Protein AF-A0A959USC3-F1 (afdb_monomer)

Secondary structure (DSSP, 8-state):
-EEEEEEEPPEEEEEGGGTEEEEE--EEEEEEE--HHHHHHHHTSPPTT---

Mean predicted aligned error: 7.43 Å

Structure (mmCIF, N/CA/C/O backbone):
data_AF-A0A959USC3-F1
#
_entry.id   AF-A0A959USC3-F1
#
loop_
_atom_site.group_PDB
_atom_site.id
_atom_site.type_symbol
_atom_site.label_atom_id
_atom_site.label_alt_id
_atom_site.label_comp_id
_atom_site.label_asym_id
_atom_site.label_entity_id
_atom_site.label_seq_id
_atom_site.pdbx_PDB_ins_code
_atom_site.Cartn_x
_atom_site.Cartn_y
_atom_site.Cartn_z
_atom_site.occupancy
_atom_site.B_iso_or_equiv
_atom_site.auth_seq_id
_atom_site.auth_comp_id
_atom_site.auth_asym_id
_atom_site.auth_atom_id
_atom_site.pdbx_PDB_model_num
ATOM 1 N N . GLY A 1 1 ? 5.214 -0.096 -16.346 1.00 87.38 1 GLY A N 1
ATOM 2 C CA . GLY A 1 1 ? 4.921 -0.487 -14.953 1.00 87.38 1 GLY A CA 1
ATOM 3 C C . GLY A 1 1 ? 3.724 -1.409 -14.949 1.00 87.38 1 GLY A C 1
ATOM 4 O O . GLY A 1 1 ? 3.087 -1.539 -15.986 1.00 87.38 1 GLY A O 1
ATOM 5 N N . SER A 1 2 ? 3.422 -2.039 -13.822 1.00 94.88 2 SER A N 1
ATOM 6 C CA . SER A 1 2 ? 2.288 -2.957 -13.673 1.00 94.88 2 SER A CA 1
ATOM 7 C C . SER A 1 2 ? 1.534 -2.688 -12.375 1.00 94.88 2 SER A C 1
ATOM 9 O O . SER A 1 2 ? 2.065 -2.062 -11.459 1.00 94.88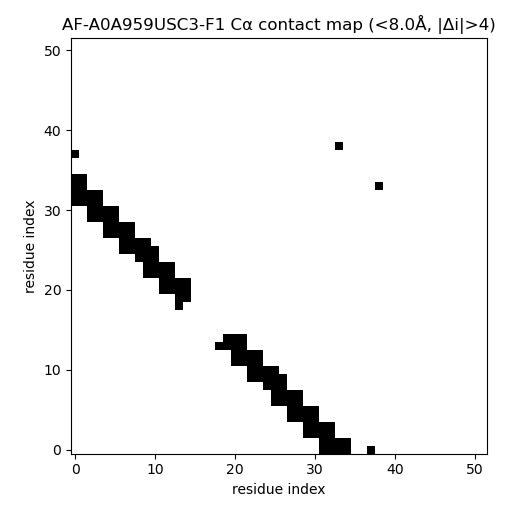 2 SER A O 1
ATOM 11 N N . PHE A 1 3 ? 0.292 -3.155 -12.288 1.00 95.94 3 PHE A N 1
ATOM 12 C CA . PHE A 1 3 ? -0.446 -3.201 -11.031 1.00 95.94 3 PHE A CA 1
ATOM 13 C C . PHE A 1 3 ? -0.337 -4.605 -10.443 1.00 95.94 3 PHE A C 1
ATOM 15 O O . PHE A 1 3 ? -0.551 -5.591 -11.142 1.00 95.94 3 PHE A O 1
ATOM 22 N N . VAL A 1 4 ? 0.015 -4.687 -9.164 1.00 96.25 4 VAL A N 1
ATOM 23 C CA . VAL A 1 4 ? 0.103 -5.938 -8.406 1.00 96.25 4 VAL A CA 1
ATOM 24 C C . VAL A 1 4 ? -0.890 -5.906 -7.253 1.00 96.25 4 VAL A C 1
ATOM 26 O O . VAL A 1 4 ? -1.085 -4.866 -6.626 1.00 96.25 4 VAL A O 1
ATOM 29 N N . VAL A 1 5 ? -1.520 -7.039 -6.956 1.00 97.12 5 VAL A N 1
ATOM 30 C CA . VAL A 1 5 ? -2.403 -7.160 -5.791 1.00 97.12 5 VAL A CA 1
ATOM 31 C C . VAL A 1 5 ? -1.541 -7.296 -4.536 1.00 97.12 5 VAL A C 1
ATOM 33 O O . VAL A 1 5 ? -0.680 -8.172 -4.460 1.00 97.12 5 VAL A O 1
ATOM 36 N N . LYS A 1 6 ? -1.749 -6.421 -3.549 1.00 95.75 6 LYS A N 1
ATOM 37 C CA . LYS A 1 6 ? -1.061 -6.457 -2.256 1.00 95.75 6 LYS A CA 1
ATOM 38 C C . LYS A 1 6 ? -2.068 -6.69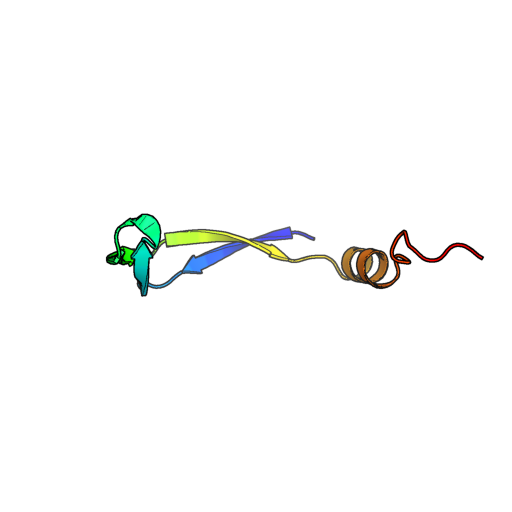0 -1.135 1.00 95.75 6 LYS A C 1
ATOM 40 O O . LYS A 1 6 ? -2.903 -5.831 -0.856 1.00 95.75 6 LYS A O 1
ATOM 45 N N . ARG A 1 7 ? -1.917 -7.814 -0.436 1.00 96.25 7 ARG A N 1
ATOM 46 C CA . ARG A 1 7 ? -2.685 -8.147 0.768 1.00 96.25 7 ARG A CA 1
ATOM 47 C C . ARG A 1 7 ? -2.279 -7.228 1.920 1.00 96.25 7 ARG A C 1
ATOM 49 O O . ARG A 1 7 ? -1.094 -7.095 2.239 1.00 96.25 7 ARG A O 1
ATOM 56 N N . ARG A 1 8 ? -3.249 -6.580 2.560 1.00 96.06 8 ARG A N 1
ATOM 57 C CA . ARG A 1 8 ? -3.066 -5.833 3.810 1.00 96.06 8 ARG A CA 1
ATOM 58 C C . ARG A 1 8 ? -3.572 -6.673 4.972 1.00 96.06 8 ARG A C 1
ATOM 60 O O . ARG A 1 8 ? -4.670 -7.217 4.910 1.00 96.06 8 ARG A O 1
ATOM 67 N N . ALA A 1 9 ? -2.767 -6.763 6.026 1.00 96.06 9 ALA A N 1
ATOM 68 C CA . ALA A 1 9 ? -3.191 -7.355 7.286 1.00 96.06 9 ALA A CA 1
ATOM 69 C C . ALA A 1 9 ? -4.202 -6.444 7.996 1.00 96.06 9 ALA A C 1
ATOM 71 O O . ALA A 1 9 ? -4.258 -5.236 7.739 1.00 96.06 9 ALA A O 1
ATOM 72 N N . GLN A 1 10 ? -4.976 -7.036 8.901 1.00 96.62 10 GLN A N 1
ATOM 73 C CA . GLN A 1 10 ? -5.851 -6.287 9.791 1.00 96.62 10 GLN A CA 1
ATOM 74 C C . GLN A 1 10 ? -5.028 -5.299 10.618 1.00 96.62 10 GLN A C 1
ATOM 76 O O . GLN A 1 10 ?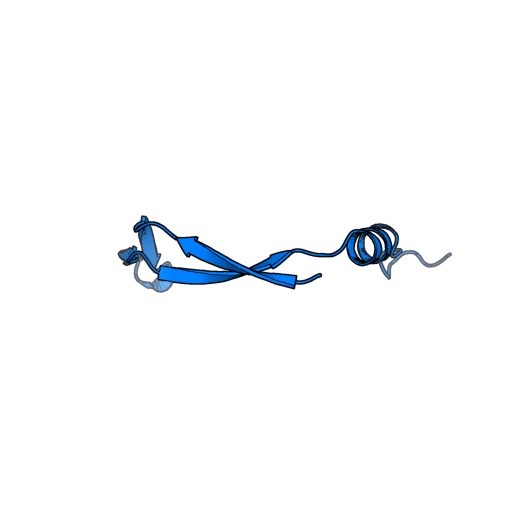 -3.944 -5.630 11.101 1.00 96.62 10 GLN A O 1
ATOM 81 N N . LYS A 1 11 ? -5.544 -4.083 10.782 1.00 96.00 11 LYS A N 1
ATOM 82 C CA . LYS A 1 11 ? -4.888 -3.051 11.584 1.00 96.00 11 LYS A CA 1
ATOM 83 C C . LYS A 1 11 ? -5.896 -2.160 12.285 1.00 96.00 11 LYS A C 1
ATOM 85 O O . LYS A 1 11 ? -7.013 -1.977 11.811 1.00 96.00 11 LYS A O 1
ATOM 90 N N . THR A 1 12 ? -5.461 -1.546 13.371 1.00 95.56 12 THR A N 1
ATOM 91 C CA . THR A 1 12 ? -6.224 -0.518 14.076 1.00 95.56 12 THR A CA 1
ATOM 92 C C . THR A 1 12 ? -5.957 0.844 13.436 1.00 95.56 12 THR A C 1
ATOM 94 O O . THR A 1 12 ? -4.807 1.207 13.188 1.00 95.56 12 THR A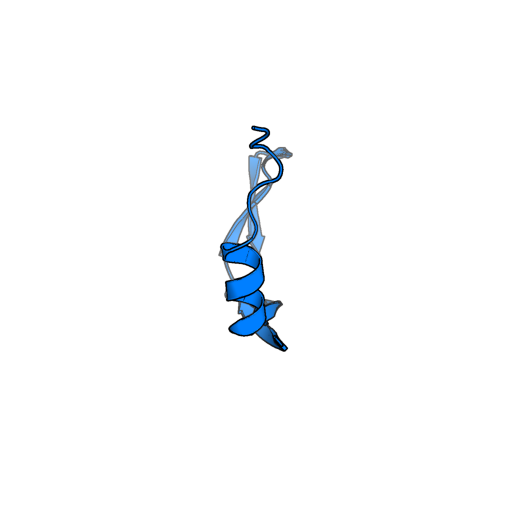 O 1
ATOM 97 N N . GLY A 1 13 ? -7.014 1.586 13.123 1.00 94.38 13 GLY A N 1
ATOM 98 C CA . GLY A 1 13 ? -6.967 2.941 12.580 1.00 94.38 13 GLY A CA 1
ATOM 99 C C . GLY A 1 13 ? -7.795 3.914 13.418 1.00 94.38 13 GLY A C 1
ATOM 100 O O . GLY A 1 13 ? -8.434 3.523 14.392 1.00 94.38 13 GLY A O 1
ATOM 101 N N . ARG A 1 14 ? -7.804 5.191 13.026 1.00 96.31 14 ARG A N 1
ATOM 102 C CA . ARG A 1 14 ? -8.584 6.245 13.687 1.00 96.31 14 ARG A CA 1
ATOM 103 C C . ARG A 1 14 ? -9.308 7.095 12.655 1.00 96.31 14 ARG A C 1
ATOM 105 O O . ARG A 1 14 ? -8.691 7.559 11.698 1.00 96.31 14 ARG A O 1
ATOM 112 N N . ILE A 1 15 ? -10.592 7.348 12.890 1.00 95.62 15 ILE A N 1
ATOM 113 C CA . ILE A 1 15 ? -11.343 8.371 12.161 1.00 95.62 15 ILE A CA 1
ATOM 114 C C . ILE A 1 15 ? -11.049 9.711 12.841 1.00 95.62 15 ILE A C 1
ATOM 116 O O . ILE A 1 15 ? -11.530 9.974 13.943 1.00 95.62 15 ILE A O 1
ATOM 120 N N . LEU A 1 16 ? -10.226 10.544 12.196 1.00 92.75 16 LEU A N 1
ATOM 121 C CA . LEU A 1 16 ? -9.746 11.823 12.745 1.00 92.75 16 LEU A CA 1
ATOM 1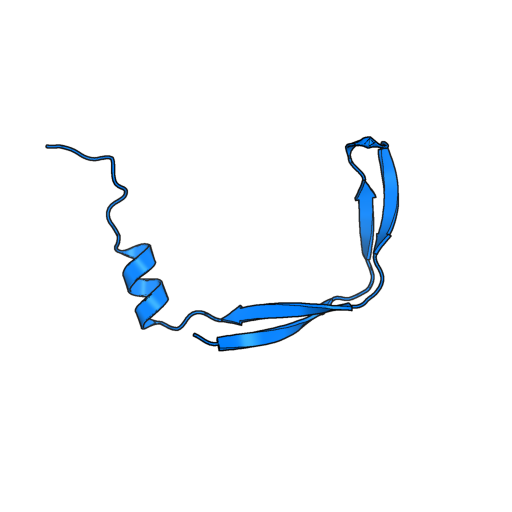22 C C . LEU A 1 16 ? -10.895 12.756 13.152 1.00 92.75 16 LEU A C 1
ATOM 124 O O . LEU A 1 16 ? -10.843 13.336 14.229 1.00 92.75 16 LEU A O 1
ATOM 128 N N . ALA A 1 17 ? -11.954 12.832 12.344 1.00 94.38 17 ALA A N 1
ATOM 129 C CA . ALA A 1 17 ? -13.100 13.704 12.606 1.00 94.38 17 ALA A CA 1
ATOM 130 C C . ALA A 1 17 ? -13.926 13.296 13.840 1.00 94.38 17 ALA A C 1
ATOM 132 O O . ALA A 1 17 ? -14.524 14.143 14.490 1.00 94.38 17 ALA A O 1
ATOM 133 N N . GLN A 1 18 ? -13.966 12.002 14.165 1.00 93.69 18 GLN A N 1
ATOM 134 C CA . GLN A 1 18 ? -14.812 11.451 15.232 1.00 93.69 18 GLN A CA 1
ATOM 135 C C . GLN A 1 18 ? -14.004 11.038 16.465 1.00 93.69 18 GLN A C 1
ATOM 137 O O . GLN A 1 18 ? -14.561 10.474 17.401 1.00 93.69 18 GLN A O 1
ATOM 142 N N . ASN A 1 19 ? -12.680 11.245 16.447 1.00 91.75 19 ASN A N 1
ATOM 143 C CA . ASN A 1 19 ? -11.745 10.804 17.488 1.00 91.75 19 ASN A CA 1
ATOM 144 C C . ASN A 1 19 ? -11.914 9.336 17.916 1.00 91.75 19 ASN A C 1
ATOM 146 O O . ASN A 1 19 ? -11.520 8.956 19.013 1.00 91.75 19 ASN A O 1
ATOM 150 N N . THR A 1 20 ? -12.472 8.508 17.033 1.00 94.31 20 THR A N 1
ATOM 151 C CA . THR A 1 20 ? -12.849 7.129 17.335 1.00 94.31 20 THR A CA 1
ATOM 152 C C . THR A 1 20 ? -11.876 6.172 16.665 1.00 94.31 20 THR A C 1
ATOM 154 O O . THR A 1 20 ? -11.442 6.383 15.525 1.00 94.31 20 THR A O 1
ATOM 157 N N . THR A 1 21 ? -11.532 5.112 17.386 1.00 94.69 21 THR A N 1
ATOM 158 C CA . THR A 1 21 ? -10.671 4.032 16.910 1.00 94.69 21 THR A CA 1
ATOM 159 C C . THR A 1 21 ? -11.510 2.966 16.210 1.00 94.69 21 THR A C 1
ATOM 161 O O . THR A 1 21 ? -12.550 2.562 16.721 1.00 94.69 21 THR A O 1
ATOM 164 N N . ILE A 1 22 ? -11.053 2.492 15.050 1.00 94.94 22 ILE A N 1
ATOM 165 C CA . ILE A 1 22 ? -11.724 1.447 14.266 1.00 94.94 22 ILE A CA 1
ATOM 166 C C . ILE A 1 22 ? -10.748 0.331 13.899 1.00 94.94 22 ILE A C 1
ATOM 168 O O . ILE A 1 22 ? -9.555 0.569 13.708 1.00 94.94 22 ILE A O 1
ATOM 172 N N . ILE A 1 23 ? -11.258 -0.889 13.753 1.00 95.94 23 ILE A N 1
ATOM 173 C CA . ILE A 1 23 ? -10.490 -2.003 13.195 1.00 95.94 23 ILE A CA 1
ATOM 174 C C . ILE A 1 23 ? -10.730 -2.047 11.689 1.00 95.94 23 ILE A C 1
ATOM 176 O O . ILE A 1 23 ? -11.859 -2.180 11.229 1.00 95.94 23 ILE A O 1
ATOM 180 N N . ILE A 1 24 ? -9.654 -1.931 10.918 1.00 93.81 24 ILE A N 1
ATOM 181 C CA . ILE A 1 24 ? -9.666 -2.058 9.463 1.00 93.81 24 ILE A CA 1
ATOM 182 C C . ILE A 1 24 ? -9.339 -3.521 9.139 1.00 93.81 24 ILE A C 1
ATOM 184 O O . ILE A 1 24 ? -8.219 -3.957 9.437 1.00 93.81 24 ILE A O 1
ATOM 188 N N . PRO A 1 25 ? -10.275 -4.288 8.552 1.00 96.25 25 PRO A N 1
ATOM 189 C CA . PRO A 1 25 ? -10.079 -5.708 8.290 1.00 96.25 25 PRO A CA 1
ATOM 190 C C . PRO A 1 25 ? -9.031 -5.947 7.200 1.00 96.25 25 PRO A C 1
ATOM 192 O O . PRO A 1 25 ? -8.688 -5.058 6.412 1.00 96.25 25 PRO A O 1
ATOM 195 N N . ALA A 1 26 ? -8.522 -7.177 7.149 1.00 97.12 26 ALA A N 1
ATOM 196 C CA . ALA A 1 26 ? -7.567 -7.587 6.132 1.00 97.12 26 ALA A CA 1
ATOM 197 C C . ALA A 1 26 ? -8.226 -7.597 4.743 1.00 97.12 26 ALA A C 1
ATOM 199 O O . ALA A 1 26 ? -9.216 -8.293 4.531 1.00 97.12 26 ALA A O 1
ATOM 200 N N . HIS A 1 27 ? -7.647 -6.885 3.781 1.00 97.06 27 HIS A N 1
ATOM 201 C CA . HIS A 1 27 ? -8.199 -6.736 2.431 1.00 97.06 27 HIS A CA 1
ATOM 202 C C . HIS A 1 27 ? -7.087 -6.624 1.387 1.00 97.06 27 HIS A C 1
ATOM 204 O O . HIS A 1 27 ? -5.920 -6.408 1.725 1.00 97.06 27 HIS A O 1
ATOM 210 N N . ASP A 1 28 ? -7.455 -6.778 0.121 1.00 97.12 28 ASP A N 1
ATOM 211 C CA . ASP A 1 28 ? -6.545 -6.659 -1.012 1.00 97.12 28 ASP A CA 1
ATOM 212 C C . ASP A 1 28 ? -6.622 -5.265 -1.624 1.00 97.12 28 ASP A C 1
ATOM 214 O O . ASP A 1 28 ? -7.704 -4.705 -1.796 1.00 97.12 28 ASP A O 1
ATOM 218 N N . VAL A 1 29 ? -5.460 -4.692 -1.946 1.00 95.94 29 VAL A N 1
ATOM 219 C CA . VAL A 1 29 ? -5.369 -3.401 -2.634 1.00 95.94 29 VAL A CA 1
ATOM 220 C C . VAL A 1 29 ? -4.468 -3.505 -3.860 1.00 95.94 29 VAL A C 1
ATOM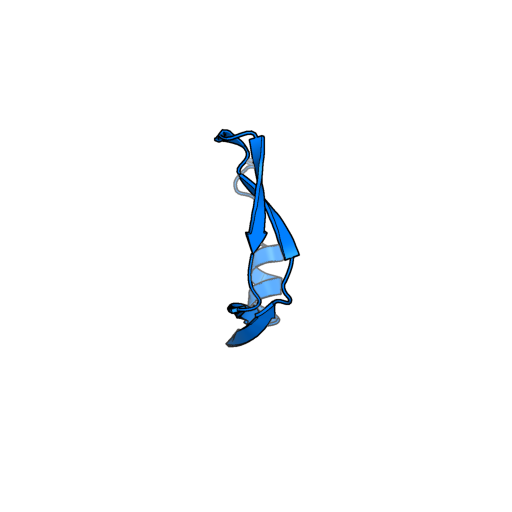 222 O O . VAL A 1 29 ? -3.411 -4.141 -3.784 1.00 95.94 29 VAL A O 1
ATOM 225 N N . PRO A 1 30 ? -4.823 -2.864 -4.985 1.00 96.81 30 PRO A N 1
ATOM 226 C CA . PRO A 1 30 ? -3.911 -2.742 -6.110 1.00 96.81 30 PRO A CA 1
ATOM 227 C C . PRO A 1 30 ? -2.760 -1.794 -5.745 1.00 96.81 30 PRO A C 1
ATOM 229 O O . PRO A 1 30 ? -2.963 -0.727 -5.167 1.00 96.81 30 PRO A O 1
ATOM 232 N N . ALA A 1 31 ? -1.535 -2.176 -6.089 1.00 96.75 31 ALA A N 1
ATOM 233 C CA . ALA A 1 31 ? -0.335 -1.371 -5.911 1.00 96.75 31 ALA A CA 1
ATOM 234 C C . ALA A 1 31 ? 0.386 -1.214 -7.251 1.00 96.75 31 ALA A C 1
ATOM 236 O O . ALA A 1 31 ? 0.628 -2.192 -7.956 1.00 96.75 31 ALA A O 1
ATOM 237 N N . PHE A 1 32 ? 0.744 0.018 -7.601 1.00 96.12 32 PHE A N 1
ATOM 238 C CA . PHE A 1 32 ? 1.489 0.293 -8.823 1.00 96.12 32 PHE A CA 1
ATOM 239 C C . PHE A 1 32 ? 2.984 0.017 -8.621 1.00 96.12 32 PHE A C 1
ATOM 241 O O . PHE A 1 32 ? 3.620 0.605 -7.746 1.00 96.12 32 PHE A O 1
ATOM 248 N N . LYS A 1 33 ? 3.550 -0.859 -9.452 1.00 95.19 33 LYS A N 1
ATOM 249 C CA . LYS A 1 33 ? 4.988 -1.081 -9.602 1.00 95.19 33 LYS A CA 1
ATOM 250 C C . LYS A 1 33 ? 5.463 -0.312 -10.845 1.00 95.19 33 LYS A C 1
ATOM 252 O O . LYS A 1 33 ? 5.209 -0.764 -11.970 1.00 95.19 33 LYS A O 1
ATOM 257 N N . PRO A 1 34 ? 6.112 0.856 -10.689 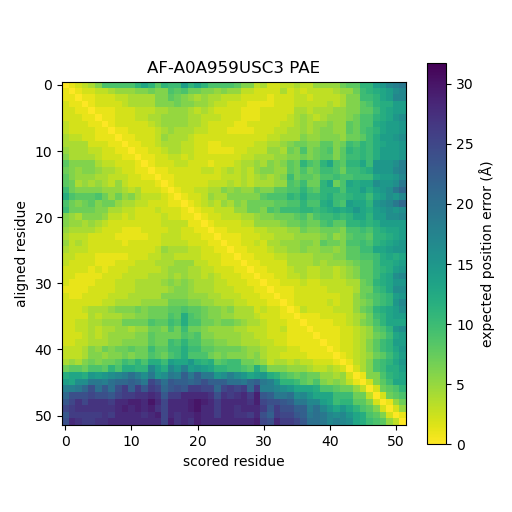1.00 94.88 34 PRO A N 1
ATOM 258 C CA . PRO A 1 34 ? 6.588 1.624 -11.834 1.00 94.88 34 PRO A CA 1
ATOM 259 C C . PRO A 1 34 ? 7.686 0.857 -12.588 1.00 94.88 34 PRO A C 1
ATOM 261 O O . PRO A 1 34 ? 8.378 0.026 -12.009 1.00 94.88 34 PRO A O 1
ATOM 264 N N . ALA A 1 35 ? 7.812 1.112 -13.893 1.00 95.62 35 ALA A N 1
ATOM 265 C CA . ALA A 1 35 ? 8.957 0.625 -14.671 1.00 95.62 35 ALA A CA 1
ATOM 266 C C . ALA A 1 35 ? 10.133 1.594 -14.519 1.00 95.62 35 ALA A C 1
ATOM 268 O O . ALA A 1 35 ? 9.898 2.786 -14.323 1.00 95.62 35 ALA A O 1
ATOM 269 N N . ASP A 1 36 ? 11.3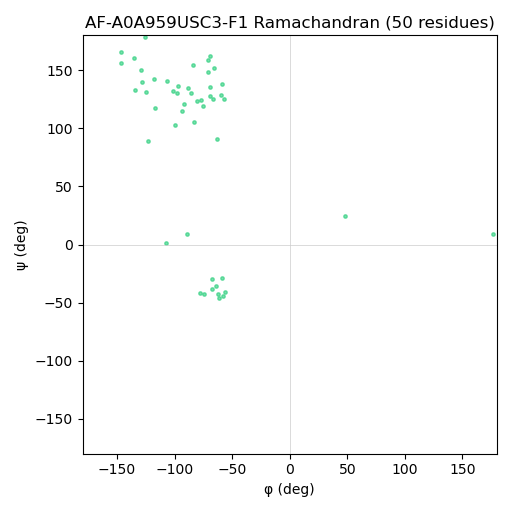61 1.113 -14.683 1.00 92.62 36 ASP A N 1
ATOM 270 C CA . ASP A 1 36 ? 12.568 1.926 -14.476 1.00 92.62 36 ASP A CA 1
ATOM 271 C C . ASP A 1 36 ? 12.578 3.169 -15.380 1.00 92.62 36 ASP A C 1
ATOM 273 O O . ASP A 1 36 ? 12.696 4.292 -14.895 1.00 92.62 36 ASP A O 1
ATOM 277 N N . THR A 1 37 ? 12.228 3.005 -16.661 1.00 92.75 37 THR A N 1
ATOM 278 C CA . THR A 1 37 ? 12.094 4.117 -17.623 1.00 92.75 37 THR A CA 1
ATOM 279 C C . THR A 1 37 ? 11.071 5.180 -17.213 1.00 92.75 37 THR A C 1
ATOM 281 O O . THR A 1 37 ? 11.190 6.344 -17.596 1.00 92.75 37 THR A O 1
ATOM 284 N N . PHE A 1 38 ? 10.041 4.804 -16.450 1.00 90.81 38 PHE A N 1
ATOM 285 C CA . PHE A 1 38 ? 9.058 5.745 -15.917 1.00 90.81 38 PHE A CA 1
ATOM 286 C C . PHE A 1 38 ? 9.616 6.490 -14.702 1.00 90.81 38 PHE A C 1
ATOM 288 O O . PHE A 1 38 ? 9.42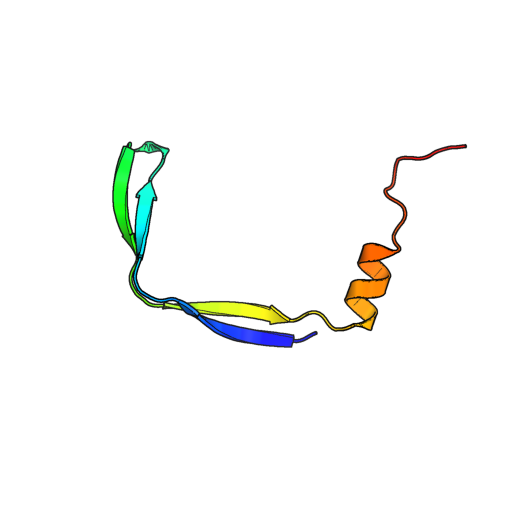6 7.699 -14.587 1.00 90.81 38 PHE A O 1
ATOM 295 N N . VAL A 1 39 ? 10.326 5.785 -13.820 1.00 92.69 39 VAL A N 1
ATOM 296 C CA . VAL A 1 39 ? 10.967 6.375 -12.640 1.00 92.69 39 VAL A CA 1
ATOM 297 C C . VAL A 1 39 ? 12.000 7.422 -13.057 1.00 92.69 39 VAL A C 1
ATOM 299 O O . VAL A 1 39 ? 11.973 8.531 -12.524 1.00 92.69 39 VAL A O 1
ATOM 302 N N . ASP A 1 40 ? 12.842 7.113 -14.042 1.00 91.94 40 ASP A N 1
ATOM 303 C CA . ASP A 1 40 ? 13.890 8.019 -14.526 1.00 91.94 40 ASP A CA 1
ATOM 304 C C . ASP A 1 40 ? 13.302 9.307 -15.110 1.00 91.94 40 ASP A C 1
ATOM 306 O O . ASP A 1 40 ? 13.746 10.408 -14.787 1.00 91.94 40 ASP A O 1
ATOM 310 N N . LYS A 1 41 ? 12.227 9.193 -15.898 1.00 89.56 41 LYS A N 1
ATOM 311 C CA . LYS A 1 41 ? 11.514 10.355 -16.452 1.00 89.56 41 LYS A CA 1
ATOM 312 C C . LYS A 1 41 ? 10.866 11.234 -15.382 1.00 89.56 41 LYS A C 1
ATOM 314 O O . LYS A 1 41 ? 10.795 12.445 -15.561 1.00 89.56 41 LYS A O 1
ATOM 319 N N . VAL A 1 42 ? 10.353 10.651 -14.296 1.00 89.12 42 VAL A N 1
ATOM 320 C CA . VAL A 1 42 ? 9.740 11.422 -13.199 1.00 89.12 42 VAL A CA 1
ATOM 321 C C . VAL A 1 42 ? 10.808 12.118 -12.360 1.00 89.12 42 VAL A C 1
ATOM 323 O O . VAL A 1 42 ? 10.636 13.287 -12.027 1.00 89.12 42 VAL A O 1
ATOM 326 N N . LYS A 1 43 ? 11.911 11.429 -12.050 1.00 87.19 43 LYS A N 1
ATOM 327 C CA . LYS A 1 43 ? 13.018 11.981 -11.257 1.00 87.19 43 LYS A CA 1
ATOM 328 C C . LYS A 1 43 ? 13.767 13.096 -11.983 1.00 87.19 43 LYS A C 1
ATOM 330 O O . LYS A 1 43 ? 14.127 14.082 -11.356 1.00 87.19 43 LYS A O 1
ATOM 335 N N . ASN A 1 44 ? 13.959 12.955 -13.293 1.00 84.12 44 ASN A N 1
ATOM 336 C CA . ASN A 1 44 ? 14.712 13.914 -14.103 1.00 84.12 44 ASN A CA 1
ATOM 337 C C . ASN A 1 44 ? 13.839 15.042 -14.668 1.00 84.12 44 ASN A C 1
ATOM 339 O O . ASN A 1 44 ? 14.299 15.810 -15.513 1.00 84.12 44 ASN A O 1
ATOM 343 N N . ARG A 1 45 ? 12.573 15.153 -14.243 1.00 77.25 45 ARG A N 1
ATOM 344 C CA . ARG A 1 45 ? 11.735 16.282 -14.639 1.00 77.25 45 ARG A CA 1
ATOM 345 C C . ARG A 1 45 ? 12.181 17.514 -13.837 1.00 77.25 45 ARG A C 1
ATOM 347 O O . ARG A 1 45 ? 12.057 17.481 -12.612 1.00 77.25 45 ARG A O 1
ATOM 354 N N . PRO A 1 46 ? 12.649 18.605 -14.471 1.00 65.31 46 PRO A N 1
ATOM 355 C CA . PRO A 1 46 ? 12.851 19.853 -13.749 1.00 65.31 46 PRO A CA 1
ATOM 356 C C . PRO A 1 46 ? 11.501 20.289 -13.172 1.00 65.31 46 PRO A C 1
ATOM 358 O O . PRO A 1 46 ? 10.485 20.294 -13.876 1.00 65.31 46 PRO A O 1
ATOM 361 N N . ALA A 1 47 ? 11.467 20.590 -11.873 1.00 62.78 47 ALA A N 1
ATOM 362 C CA . ALA A 1 47 ? 10.288 21.179 -11.258 1.00 62.78 47 ALA A CA 1
ATOM 363 C C . ALA A 1 47 ? 9.973 22.470 -12.022 1.00 62.78 47 ALA A C 1
ATOM 365 O O . ALA A 1 47 ? 10.852 23.312 -12.203 1.00 62.78 47 ALA A O 1
ATOM 366 N N . ALA A 1 48 ? 8.745 22.603 -12.523 1.00 62.56 48 ALA A N 1
ATOM 367 C CA . ALA A 1 48 ? 8.287 23.829 -13.157 1.00 62.56 48 ALA A CA 1
ATOM 368 C C . ALA A 1 48 ? 8.308 24.950 -12.102 1.00 62.56 48 ALA A C 1
ATOM 370 O O . ALA A 1 48 ? 7.363 25.096 -11.333 1.00 62.56 48 ALA A O 1
ATOM 371 N N . GLY A 1 49 ? 9.435 25.658 -12.004 1.00 58.41 49 GLY A N 1
ATOM 372 C CA . GLY A 1 49 ? 9.685 26.661 -10.967 1.00 58.41 49 GLY A CA 1
ATOM 373 C C . GLY A 1 49 ? 11.075 27.310 -10.967 1.00 58.41 49 GLY A C 1
ATOM 374 O O . GLY A 1 49 ? 11.375 28.042 -10.034 1.00 58.41 49 GLY A O 1
ATOM 375 N N . GLY A 1 50 ? 11.919 27.085 -11.978 1.00 51.84 50 GLY A N 1
ATOM 376 C CA . GLY A 1 50 ? 13.174 27.823 -12.161 1.00 51.84 50 GLY A CA 1
ATOM 377 C C . GLY A 1 50 ? 13.197 28.486 -13.532 1.00 51.84 50 GLY A C 1
ATOM 378 O O . GLY A 1 50 ? 13.616 27.859 -14.502 1.00 51.84 50 GLY A O 1
ATOM 379 N N . GLN A 1 51 ? 12.679 29.712 -13.616 1.00 50.50 51 GLN A N 1
ATOM 380 C CA . GLN A 1 51 ? 12.980 30.622 -14.723 1.00 50.50 51 GLN A CA 1
ATOM 381 C C . GLN A 1 51 ? 14.435 31.100 -14.584 1.00 50.50 51 GLN A C 1
ATOM 383 O O . GLN A 1 51 ? 14.952 31.166 -13.467 1.00 50.50 51 GLN A O 1
ATOM 388 N N . GLN A 1 52 ? 15.070 31.366 -15.728 1.00 49.38 52 GLN A N 1
ATOM 389 C CA . GLN A 1 52 ? 16.315 32.138 -15.829 1.00 49.38 52 GLN A CA 1
ATOM 390 C C . GLN A 1 52 ? 16.140 33.534 -15.236 1.00 49.38 52 GLN A C 1
ATOM 392 O O . GLN A 1 52 ? 15.028 34.087 -15.395 1.00 49.38 52 GLN A O 1
#

Nearest PDB structures (foldseek):
  1p78-assembly1_B  TM=8.228E-01  e=7.307E-03  Anabaena sp.
  4qju-assembly1_B  TM=8.608E-01  e=1.403E-02  Staphylococcus aureus subsp. aureus Mu50
  5lvt-assembly2_B  TM=8.870E-01  e=2.076E-02  Lactococcus lactis subsp. lactis Il1403
  4dky-assembly2_B  TM=7.643E-01  e=1.707E-02  Mycobacterium tuberculosis H37Ra
  3rhi-assembly1_A  TM=6.183E-01  e=2.365E-02  Bacillus anthracis str. Sterne

pLDDT: mean 88.93, std 13.18, range [49.38, 97.12]

Foldseek 3Di:
DDKDKDWDDWDWDADPVVRDIDIDHIDIDIDDDDDPVVVCVVVPDPDPPDDD

Sequence (52 aa):
GSFVVKRRAQKTGRILAQNTTIIIPAHDVPAFKPADTFVDKVKNRPAAGGQQ

Radius of gyration: 18.53 Å; Cα contacts (8 Å, |Δi|>4): 61; chains: 1; bounding box: 31×40×35 Å

Solvent-accessible surface area (backbone atoms only — not comparable to full-atom values): 3402 Å² total; per-residue (Å²): 94,50,77,41,82,42,80,42,72,63,44,80,48,67,46,78,94,73,78,40,77,46,78,44,70,59,47,76,40,81,40,80,45,76,31,69,78,55,52,53,56,61,70,70,49,78,70,93,81,74,79,134